Protein AF-A0AA88LC22-F1 (afdb_monomer_lite)

Secondary structure (DSSP, 8-state):
-------------------SSPPSS-HHHHHHTTS-------SS-----HHHHHHHTHHHHSSS----S-----PPTTPPP-PPPPPPPPHHHHHHHHHHHHHHTT-

Structure (mmCIF, N/CA/C/O backbone):
data_AF-A0AA88LC22-F1
#
_entry.id   AF-A0AA88LC22-F1
#
loop_
_atom_site.group_PDB
_atom_site.id
_atom_site.type_symbol
_atom_site.label_atom_id
_atom_site.label_alt_id
_atom_site.label_comp_id
_atom_site.label_asym_id
_atom_site.label_entity_id
_atom_site.label_seq_id
_atom_site.pdbx_PDB_ins_code
_atom_site.Cartn_x
_atom_site.Cartn_y
_atom_site.Cartn_z
_atom_site.occupancy
_atom_site.B_iso_or_equiv
_atom_site.auth_seq_id
_atom_site.auth_comp_id
_atom_site.auth_asym_id
_atom_site.auth_atom_id
_atom_site.pdbx_PDB_model_num
ATOM 1 N N . MET A 1 1 ? 19.447 -2.889 -60.316 1.00 36.81 1 MET A N 1
ATOM 2 C CA . MET A 1 1 ? 19.509 -4.050 -59.403 1.00 36.81 1 MET A CA 1
ATOM 3 C C . MET A 1 1 ? 19.896 -3.541 -58.024 1.00 36.81 1 MET A C 1
ATOM 5 O O . MET A 1 1 ? 21.055 -3.212 -57.822 1.00 36.81 1 MET A O 1
ATOM 9 N N . GLY A 1 2 ? 18.927 -3.363 -57.124 1.00 38.84 2 GLY A N 1
ATOM 10 C CA . GLY A 1 2 ? 19.198 -2.991 -55.733 1.00 38.84 2 GLY A CA 1
ATOM 11 C C . GLY A 1 2 ? 19.451 -4.258 -54.925 1.00 38.84 2 GLY A C 1
ATOM 12 O O . GLY A 1 2 ? 18.603 -5.147 -54.910 1.00 38.84 2 GLY A O 1
ATOM 13 N N . SER A 1 3 ? 20.629 -4.379 -54.324 1.00 38.75 3 SER A N 1
ATOM 14 C CA . SER A 1 3 ? 20.990 -5.514 -53.481 1.00 38.75 3 SER A CA 1
ATOM 15 C C . SER A 1 3 ? 20.230 -5.442 -52.153 1.00 38.75 3 SER A C 1
ATOM 17 O O . SER A 1 3 ? 20.419 -4.524 -51.357 1.00 38.75 3 SER A O 1
ATOM 19 N N . TYR A 1 4 ? 19.358 -6.424 -51.913 1.00 41.44 4 TYR A N 1
ATOM 20 C CA . TYR A 1 4 ? 18.734 -6.649 -50.611 1.00 41.44 4 TYR A CA 1
ATOM 21 C C . TYR A 1 4 ? 19.821 -7.077 -49.616 1.00 41.44 4 TYR A C 1
ATOM 23 O O . TYR A 1 4 ? 20.340 -8.190 -49.682 1.00 41.44 4 TYR A O 1
ATOM 31 N N . GLN A 1 5 ? 20.187 -6.180 -48.703 1.00 49.53 5 GLN A N 1
ATOM 32 C CA . GLN A 1 5 ? 20.994 -6.519 -47.533 1.00 49.53 5 GLN A CA 1
ATOM 33 C C . GLN A 1 5 ? 20.133 -7.391 -46.608 1.00 49.53 5 GLN A C 1
ATOM 35 O O . GLN A 1 5 ? 19.104 -6.942 -46.103 1.00 49.53 5 GLN A O 1
ATOM 40 N N . SER A 1 6 ? 20.531 -8.652 -46.427 1.00 51.81 6 SER A N 1
ATOM 41 C CA . SER A 1 6 ? 19.873 -9.595 -45.520 1.00 51.81 6 SER A CA 1
ATOM 42 C C . SER A 1 6 ? 19.910 -9.048 -44.092 1.00 51.81 6 SER A C 1
ATOM 44 O O . SER A 1 6 ? 20.983 -8.923 -43.502 1.00 51.81 6 SER A O 1
ATOM 46 N N . GLN A 1 7 ? 18.746 -8.717 -43.531 1.00 60.38 7 GLN A N 1
ATOM 47 C CA . GLN A 1 7 ? 18.632 -8.292 -42.138 1.00 60.38 7 GLN A CA 1
ATOM 48 C C . GLN A 1 7 ? 19.068 -9.438 -41.217 1.00 60.38 7 GLN A C 1
ATOM 50 O O . GLN A 1 7 ? 18.545 -10.549 -41.290 1.00 60.38 7 GLN A O 1
ATOM 55 N N . VAL A 1 8 ? 20.047 -9.165 -40.356 1.00 61.06 8 VAL A N 1
ATOM 56 C CA . VAL A 1 8 ? 20.490 -10.090 -39.307 1.00 61.06 8 VAL A CA 1
ATOM 57 C C . VAL A 1 8 ? 19.326 -10.286 -38.324 1.00 61.06 8 VAL A C 1
ATOM 59 O O . VAL A 1 8 ? 18.757 -9.283 -37.885 1.00 61.06 8 VAL A O 1
ATOM 62 N N . PRO A 1 9 ? 18.943 -11.525 -37.963 1.00 55.97 9 PRO A N 1
ATOM 63 C CA . PRO A 1 9 ? 17.843 -11.755 -37.033 1.00 55.97 9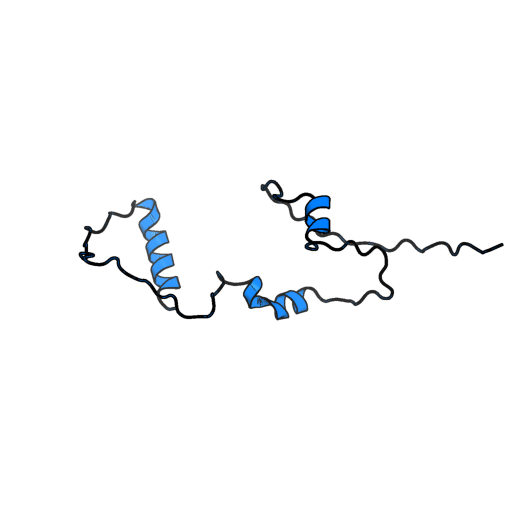 PRO A CA 1
ATOM 64 C C . PRO A 1 9 ? 18.183 -11.168 -35.656 1.00 55.97 9 PRO A C 1
ATOM 66 O O . PRO A 1 9 ? 19.077 -11.649 -34.958 1.00 55.97 9 PRO A O 1
ATOM 69 N N . SER A 1 10 ? 17.477 -10.109 -35.264 1.00 59.91 10 SER A N 1
ATOM 70 C CA . SER A 1 10 ? 17.583 -9.508 -33.937 1.00 59.91 10 SER A CA 1
ATOM 71 C C . SER A 1 10 ? 16.736 -10.302 -32.938 1.00 59.91 10 SER A C 1
ATOM 73 O O . SER A 1 10 ? 15.555 -10.565 -33.157 1.00 59.91 10 SER A O 1
ATOM 75 N N . LYS A 1 11 ? 17.342 -10.711 -31.815 1.00 61.53 11 LYS A N 1
ATOM 76 C CA . LYS A 1 11 ? 16.609 -11.334 -30.703 1.00 61.53 11 LYS A CA 1
ATOM 77 C C . LYS A 1 11 ? 15.749 -10.276 -30.014 1.00 61.53 11 LYS A C 1
ATOM 79 O O . LYS A 1 11 ? 16.281 -9.296 -29.497 1.00 61.53 11 LYS A O 1
ATOM 84 N N . LEU A 1 12 ? 14.438 -10.496 -29.991 1.00 59.25 12 LEU A N 1
ATOM 85 C CA . LEU A 1 12 ? 13.475 -9.653 -29.291 1.00 59.25 12 LEU A CA 1
ATOM 86 C C . LEU A 1 12 ? 13.015 -10.363 -28.016 1.00 59.25 12 LEU A C 1
ATOM 88 O O . LEU A 1 12 ? 12.584 -11.515 -28.063 1.00 59.25 12 LEU A O 1
ATOM 92 N N . TRP A 1 13 ? 13.129 -9.678 -26.882 1.00 56.53 13 TRP A N 1
ATOM 93 C CA . TRP A 1 13 ? 12.702 -10.195 -25.586 1.00 56.53 13 TRP A CA 1
ATOM 94 C C . TRP A 1 13 ? 11.320 -9.641 -25.257 1.00 56.53 13 TRP A C 1
ATOM 96 O O . TRP A 1 13 ? 11.119 -8.428 -25.258 1.00 56.53 13 TRP A O 1
ATOM 106 N N . PHE A 1 14 ? 10.375 -10.531 -24.967 1.00 61.00 14 PHE A N 1
ATOM 107 C CA . PHE A 1 14 ? 9.049 -10.168 -24.480 1.00 61.00 14 PHE A CA 1
ATOM 108 C C . PHE A 1 14 ? 8.887 -10.676 -23.055 1.00 61.00 14 PHE A C 1
ATOM 110 O O . PHE A 1 14 ? 9.212 -11.825 -22.759 1.00 61.00 14 PHE A O 1
ATOM 117 N N . PHE A 1 15 ? 8.342 -9.832 -22.185 1.00 64.62 15 PHE A N 1
ATOM 118 C CA . PHE A 1 15 ? 7.954 -10.235 -20.841 1.00 64.62 15 PHE A CA 1
ATOM 119 C C . PHE A 1 15 ? 6.493 -10.669 -20.874 1.00 64.62 15 PHE A C 1
ATOM 121 O O . PHE A 1 15 ? 5.586 -9.846 -20.986 1.00 64.62 15 PHE A O 1
ATOM 128 N N . VAL A 1 16 ? 6.268 -11.979 -20.824 1.00 68.56 16 VAL A N 1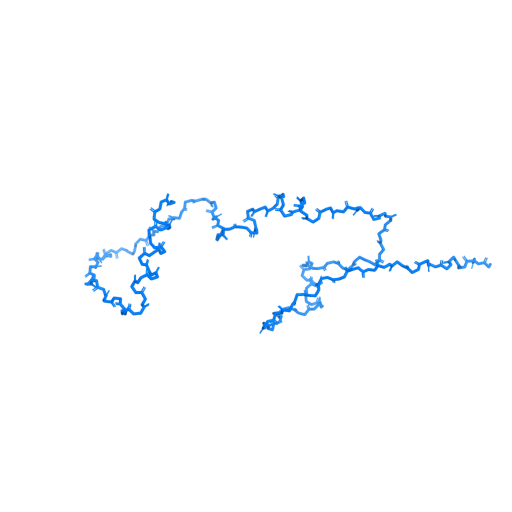
ATOM 129 C CA . VAL A 1 16 ? 4.923 -12.546 -20.714 1.00 68.56 16 VAL A CA 1
ATOM 130 C C . VAL A 1 16 ? 4.588 -12.652 -19.233 1.00 68.56 16 VAL A C 1
ATOM 132 O O . VAL A 1 16 ? 5.127 -13.500 -18.525 1.00 68.56 16 VAL A O 1
ATOM 135 N N . VAL A 1 17 ? 3.707 -11.777 -18.757 1.00 73.62 17 VAL A N 1
ATOM 136 C CA . VAL A 1 17 ? 3.190 -11.839 -17.388 1.00 73.62 17 VAL A CA 1
ATOM 137 C C . VAL A 1 17 ? 1.961 -12.740 -17.387 1.00 73.62 17 VAL A C 1
ATOM 139 O O . VAL A 1 17 ? 1.006 -12.494 -18.123 1.00 73.62 17 VAL A O 1
ATOM 142 N N . LYS A 1 18 ? 1.976 -13.798 -16.572 1.00 74.88 18 LYS A N 1
ATOM 143 C CA . LYS A 1 18 ? 0.790 -14.632 -16.363 1.00 74.88 18 LYS A CA 1
ATOM 144 C C . LYS A 1 18 ? -0.197 -13.853 -15.497 1.00 74.88 18 LYS A C 1
ATOM 146 O O . LYS A 1 18 ? 0.135 -13.462 -14.383 1.00 74.88 18 LYS A O 1
ATOM 151 N N . THR A 1 19 ? -1.390 -13.619 -16.026 1.00 77.69 19 THR A N 1
ATOM 152 C CA . THR A 1 19 ? -2.471 -12.916 -15.330 1.00 77.69 19 THR A CA 1
ATOM 153 C C . THR A 1 19 ? -3.745 -13.735 -15.472 1.00 77.69 19 THR A C 1
ATOM 155 O O . THR A 1 19 ? -4.019 -14.247 -16.556 1.00 77.69 19 THR A O 1
ATOM 158 N N . ASP A 1 20 ? -4.532 -13.809 -14.402 1.00 87.00 20 ASP A N 1
ATOM 159 C CA . ASP A 1 20 ? -5.834 -14.486 -14.401 1.00 87.00 20 ASP A CA 1
ATOM 160 C C . ASP A 1 20 ? -6.976 -13.558 -14.875 1.00 87.00 20 ASP A C 1
ATOM 162 O O . ASP A 1 20 ? -8.154 -13.896 -14.767 1.00 87.00 20 ASP A O 1
ATOM 166 N N . TYR A 1 21 ? -6.640 -12.374 -15.404 1.00 79.38 21 TYR A N 1
ATOM 167 C CA . TYR A 1 21 ? -7.592 -11.358 -15.847 1.00 79.38 21 TYR A CA 1
ATOM 168 C C . TYR A 1 21 ? -7.753 -11.337 -17.367 1.00 79.38 21 TYR A C 1
ATOM 170 O O . TYR A 1 21 ? -6.795 -11.495 -18.128 1.00 79.38 21 TYR A O 1
ATOM 178 N N . VAL A 1 22 ? -8.982 -11.064 -17.811 1.00 81.31 22 VAL A N 1
ATOM 179 C CA . VAL A 1 22 ? -9.285 -10.803 -19.221 1.00 81.31 22 VAL A CA 1
ATOM 180 C C . VAL A 1 22 ? -8.809 -9.388 -19.569 1.00 81.31 22 VAL A C 1
ATOM 182 O O . VAL A 1 22 ? -9.196 -8.438 -18.883 1.00 81.31 22 VAL A O 1
ATOM 185 N N . PRO A 1 23 ? -7.985 -9.204 -20.616 1.00 75.56 23 PRO A N 1
ATOM 186 C CA . PRO A 1 23 ? -7.537 -7.878 -21.016 1.00 75.56 23 PRO A CA 1
ATOM 187 C C . PRO A 1 23 ? -8.731 -7.032 -21.475 1.00 75.56 23 PRO A C 1
ATOM 189 O O . PRO A 1 23 ? -9.481 -7.430 -22.364 1.00 75.56 23 PRO A O 1
ATOM 192 N N . ILE A 1 24 ? -8.889 -5.849 -20.875 1.00 86.19 24 ILE A N 1
ATOM 193 C CA . ILE A 1 24 ? -9.989 -4.914 -21.178 1.00 86.19 24 ILE A CA 1
ATOM 194 C C . ILE A 1 24 ? -9.860 -4.356 -22.602 1.00 86.19 24 ILE A C 1
ATOM 196 O O . ILE A 1 24 ? -10.857 -4.101 -23.271 1.00 86.19 24 ILE A O 1
ATOM 200 N N . LEU A 1 25 ? -8.624 -4.185 -23.078 1.00 86.25 25 LEU A N 1
ATOM 201 C CA . LEU A 1 25 ? -8.323 -3.634 -24.393 1.00 86.25 25 LEU A CA 1
ATOM 202 C C . LEU A 1 25 ? -7.570 -4.652 -25.244 1.00 86.25 25 LEU A C 1
ATOM 204 O O . LEU A 1 25 ? -6.596 -5.270 -24.806 1.00 86.25 25 LEU A O 1
ATOM 208 N N . ARG A 1 26 ? -8.014 -4.796 -26.495 1.00 85.19 26 ARG A N 1
ATOM 209 C CA . ARG A 1 26 ? -7.302 -5.554 -27.527 1.00 85.19 26 ARG A CA 1
ATOM 210 C C . ARG A 1 26 ? -6.212 -4.677 -28.142 1.00 85.19 26 ARG A C 1
ATOM 212 O O . ARG A 1 26 ? -6.341 -3.458 -28.165 1.00 85.19 26 ARG A O 1
ATOM 219 N N . PHE A 1 27 ? -5.187 -5.309 -28.717 1.00 83.94 27 PHE A N 1
ATOM 220 C CA . PHE A 1 27 ? -4.082 -4.631 -29.406 1.00 83.94 27 PHE A CA 1
ATOM 221 C C . PHE A 1 27 ? -4.536 -3.479 -30.319 1.00 83.94 27 PHE A C 1
ATOM 223 O O . PHE A 1 27 ? -4.024 -2.379 -30.164 1.00 83.94 27 PHE A O 1
ATOM 230 N N . GLY A 1 28 ? -5.535 -3.706 -31.185 1.00 87.38 28 GLY A N 1
ATOM 231 C CA . GLY A 1 28 ? -6.059 -2.670 -32.089 1.00 87.38 28 GLY A CA 1
ATOM 232 C C . GLY A 1 28 ? -6.592 -1.434 -31.355 1.00 87.38 28 GLY A C 1
ATOM 233 O O . GLY A 1 28 ? -6.173 -0.320 -31.635 1.00 87.38 28 GLY A O 1
ATOM 234 N N . SER A 1 29 ? -7.430 -1.622 -30.331 1.00 90.44 29 SER A N 1
ATOM 235 C CA . SER A 1 29 ? -7.953 -0.508 -29.528 1.00 90.44 29 SER A CA 1
ATOM 236 C C . SER A 1 29 ? -6.839 0.237 -28.788 1.00 90.44 29 SER A C 1
ATOM 238 O O . SER A 1 29 ? -6.842 1.463 -28.724 1.00 90.44 29 SER A O 1
ATOM 240 N N . SER A 1 30 ? -5.849 -0.490 -28.264 1.00 89.25 30 SER A N 1
ATOM 241 C CA . SER A 1 30 ? -4.696 0.114 -27.592 1.00 89.25 30 SER A CA 1
ATOM 242 C C . SER A 1 30 ? -3.799 0.911 -28.545 1.00 89.25 30 SER A C 1
ATOM 244 O O . SER A 1 30 ? -3.204 1.901 -28.115 1.00 89.25 30 SER A O 1
ATOM 246 N N . THR A 1 31 ? -3.693 0.518 -29.820 1.00 86.00 31 THR A N 1
ATOM 247 C CA . THR A 1 31 ? -2.982 1.305 -30.841 1.00 86.00 31 THR A CA 1
ATOM 248 C C . THR A 1 31 ? -3.779 2.531 -31.271 1.00 86.00 31 THR A C 1
ATOM 250 O O . THR A 1 31 ? -3.200 3.611 -31.370 1.00 86.00 31 THR A O 1
ATOM 253 N N . ASP A 1 32 ? -5.098 2.400 -31.442 1.00 90.38 32 ASP A N 1
ATOM 254 C CA . ASP A 1 32 ? -5.978 3.503 -31.858 1.00 90.38 32 ASP A CA 1
ATOM 255 C C . ASP A 1 32 ? -6.023 4.618 -30.803 1.00 90.38 32 ASP A C 1
ATOM 257 O O . ASP A 1 32 ? -6.019 5.804 -31.125 1.00 90.38 32 ASP A O 1
ATOM 261 N N . MET A 1 33 ? -5.993 4.237 -29.522 1.00 90.69 33 MET A N 1
ATOM 262 C CA . MET A 1 33 ? -5.923 5.160 -28.385 1.00 90.69 33 MET A CA 1
ATOM 263 C C . MET A 1 33 ? -4.500 5.661 -28.085 1.00 90.69 33 MET A C 1
ATOM 265 O O . MET A 1 33 ? -4.297 6.364 -27.095 1.00 90.69 33 MET A O 1
ATOM 269 N N . ASN A 1 34 ? -3.506 5.290 -28.901 1.00 83.56 34 ASN A N 1
ATOM 270 C CA . ASN A 1 34 ? -2.091 5.628 -28.717 1.00 83.56 34 ASN A CA 1
ATOM 271 C C . ASN A 1 34 ? -1.526 5.223 -27.333 1.00 83.56 34 ASN A C 1
ATOM 273 O O . ASN A 1 34 ? -0.608 5.857 -26.814 1.00 83.56 34 ASN A O 1
ATOM 277 N N . LEU A 1 35 ? -2.069 4.154 -26.737 1.00 82.12 35 LEU A N 1
ATOM 278 C CA . LEU A 1 35 ? -1.586 3.566 -25.480 1.00 82.12 35 LEU A CA 1
ATOM 279 C C . LEU A 1 35 ? -0.391 2.637 -25.719 1.00 82.12 35 LEU A C 1
ATOM 281 O O . LEU A 1 35 ? 0.471 2.487 -24.856 1.00 82.12 35 LEU A O 1
ATOM 285 N N . VAL A 1 36 ? -0.342 2.001 -26.894 1.00 81.75 36 VAL A N 1
ATOM 286 C CA . VAL A 1 36 ? 0.741 1.104 -27.310 1.00 81.75 36 VAL A CA 1
ATOM 287 C C . VAL A 1 36 ? 1.229 1.515 -28.694 1.00 81.75 36 VAL A C 1
ATOM 289 O O . VAL A 1 36 ? 0.436 1.662 -29.620 1.00 81.75 36 VAL A O 1
ATOM 292 N N . LYS A 1 37 ? 2.549 1.648 -28.857 1.00 80.75 37 LYS A N 1
ATOM 293 C CA . LYS A 1 37 ? 3.190 1.944 -30.143 1.00 80.75 37 LYS A CA 1
ATOM 294 C C . LYS A 1 37 ? 4.062 0.770 -30.575 1.00 80.75 37 LYS A C 1
ATOM 296 O O . LYS A 1 37 ? 5.036 0.441 -29.902 1.00 80.75 37 LYS A O 1
ATOM 301 N N . LEU A 1 38 ? 3.731 0.153 -31.710 1.00 75.88 38 LEU A N 1
ATOM 302 C CA . LEU A 1 38 ? 4.546 -0.911 -32.292 1.00 75.88 38 LEU A CA 1
ATOM 303 C C . LEU A 1 38 ? 5.738 -0.300 -33.037 1.00 75.88 38 LEU A C 1
ATOM 305 O O . LEU A 1 38 ? 5.570 0.358 -34.062 1.00 75.88 38 LEU A O 1
ATOM 309 N N . VAL A 1 39 ? 6.947 -0.521 -32.525 1.00 75.06 39 VAL A N 1
ATOM 310 C CA . VAL A 1 39 ? 8.193 -0.068 -33.157 1.00 75.06 39 VAL A CA 1
ATOM 311 C C . VAL A 1 39 ? 8.913 -1.282 -33.737 1.00 75.06 39 VAL A C 1
ATOM 313 O O . VAL A 1 39 ? 9.451 -2.097 -32.998 1.00 75.06 39 VAL A O 1
ATOM 316 N N . LEU A 1 40 ? 8.901 -1.412 -35.067 1.00 71.19 40 LEU A N 1
ATOM 317 C CA . LEU A 1 40 ? 9.464 -2.568 -35.783 1.00 71.19 40 LEU A CA 1
ATOM 318 C C . LEU A 1 40 ? 10.987 -2.501 -35.956 1.00 71.19 40 LEU A C 1
ATOM 320 O O . LEU A 1 40 ? 11.629 -3.518 -36.200 1.00 71.19 40 LEU A O 1
ATOM 324 N N . TYR A 1 41 ? 11.571 -1.307 -35.844 1.00 65.25 41 TYR A N 1
ATOM 325 C CA . TYR A 1 41 ? 13.002 -1.102 -36.013 1.00 65.25 41 TYR A CA 1
ATOM 326 C C . TYR A 1 41 ? 13.514 -0.008 -35.079 1.00 65.25 41 TYR A C 1
ATOM 328 O O . TYR A 1 41 ? 12.942 1.080 -34.997 1.00 65.25 41 TYR A O 1
ATOM 336 N N . LEU A 1 42 ? 14.610 -0.303 -34.384 1.00 69.31 42 LEU A N 1
ATOM 337 C CA . LEU A 1 42 ? 15.342 0.644 -33.554 1.00 69.31 42 LEU A CA 1
ATOM 338 C C . LEU A 1 42 ? 16.727 0.832 -34.168 1.00 69.31 42 LEU A C 1
ATOM 340 O O . LEU A 1 42 ? 17.466 -0.133 -34.335 1.00 69.31 42 LEU A O 1
ATOM 344 N N . ASN A 1 43 ? 17.096 2.079 -34.466 1.00 68.88 43 ASN A N 1
ATOM 345 C CA . ASN A 1 43 ? 18.391 2.393 -35.078 1.00 68.88 43 ASN A CA 1
ATOM 346 C C . ASN A 1 43 ? 19.587 2.028 -34.181 1.00 68.88 43 ASN A C 1
ATOM 348 O O . ASN A 1 43 ? 20.687 1.852 -34.697 1.00 68.88 43 ASN A O 1
ATOM 352 N N . LYS A 1 44 ? 19.397 1.931 -32.855 1.00 65.94 44 LYS A N 1
ATOM 353 C CA . LYS A 1 44 ? 20.406 1.491 -31.876 1.00 65.94 44 LYS A CA 1
ATOM 354 C C . LYS A 1 44 ? 19.700 0.897 -30.650 1.00 65.94 44 LYS A C 1
ATOM 356 O O . LYS A 1 44 ? 18.797 1.560 -30.130 1.00 65.94 44 LYS A O 1
ATOM 361 N N . PRO A 1 45 ? 20.083 -0.292 -30.155 1.00 59.28 45 PRO A N 1
ATOM 362 C CA . PRO A 1 45 ? 19.617 -0.750 -28.856 1.00 59.28 45 PRO A CA 1
ATOM 363 C C . PRO A 1 45 ? 20.202 0.185 -27.792 1.00 59.28 45 PRO A C 1
ATOM 365 O O . PRO A 1 45 ? 21.410 0.220 -27.575 1.00 59.28 45 PRO A O 1
ATOM 368 N N . LYS A 1 46 ? 19.352 0.991 -27.152 1.00 64.62 46 LYS A N 1
ATOM 369 C CA . LYS A 1 46 ? 19.711 1.596 -25.870 1.00 64.62 46 LYS A CA 1
ATOM 370 C C . LYS A 1 46 ? 19.576 0.491 -24.835 1.00 64.62 46 LYS A C 1
ATOM 372 O O . LYS A 1 46 ? 18.456 0.065 -24.555 1.00 64.62 46 LYS A O 1
ATOM 377 N N . GLU A 1 47 ? 20.696 0.022 -24.294 1.00 64.00 47 GLU A N 1
ATOM 378 C CA . GLU A 1 47 ? 20.677 -0.785 -23.077 1.00 64.00 47 GLU A CA 1
ATOM 379 C C . GLU A 1 47 ? 19.983 0.035 -21.992 1.00 64.00 47 GLU A C 1
ATOM 381 O O . GLU A 1 47 ? 20.524 1.006 -21.468 1.00 64.00 47 GLU A O 1
ATOM 386 N N . THR A 1 48 ? 18.721 -0.290 -21.739 1.00 63.75 48 THR A N 1
ATOM 387 C CA . THR A 1 48 ? 17.928 0.375 -20.715 1.00 63.75 48 THR A CA 1
ATOM 388 C C . THR A 1 48 ? 17.873 -0.593 -19.555 1.00 63.75 48 THR A C 1
ATOM 390 O O . THR A 1 48 ? 17.253 -1.651 -19.648 1.00 63.75 48 THR A O 1
ATOM 393 N N . ASN A 1 49 ? 18.596 -0.270 -18.488 1.00 78.62 49 ASN A N 1
ATOM 394 C CA . ASN A 1 49 ? 18.561 -1.059 -17.271 1.00 78.62 49 ASN A CA 1
ATOM 395 C C . ASN A 1 49 ? 17.172 -0.896 -16.633 1.00 78.62 49 ASN A C 1
ATOM 397 O O . ASN A 1 49 ? 16.802 0.204 -16.230 1.00 78.62 49 ASN A O 1
ATOM 401 N N . ILE A 1 50 ? 16.411 -1.991 -16.565 1.00 79.12 50 ILE A N 1
ATOM 402 C CA . ILE A 1 50 ? 15.051 -2.021 -16.008 1.00 79.12 50 ILE A CA 1
ATOM 403 C C . ILE A 1 50 ? 15.048 -1.521 -14.560 1.00 79.12 50 ILE A C 1
ATOM 405 O O . ILE A 1 50 ? 14.135 -0.794 -14.175 1.00 79.12 50 ILE A O 1
ATOM 409 N N . ASN A 1 51 ? 16.095 -1.831 -13.788 1.00 82.69 51 ASN A N 1
ATOM 410 C CA . ASN A 1 51 ? 16.212 -1.359 -12.411 1.00 82.69 51 ASN A CA 1
ATOM 411 C C . ASN A 1 51 ? 16.272 0.167 -12.359 1.00 82.69 51 ASN A C 1
ATOM 413 O O . ASN A 1 51 ? 15.599 0.751 -11.529 1.00 82.69 51 ASN A O 1
ATOM 417 N N . ASN A 1 52 ? 16.957 0.823 -13.303 1.00 82.56 52 ASN A N 1
ATOM 418 C CA . ASN A 1 52 ? 16.984 2.287 -13.355 1.00 82.56 52 ASN A CA 1
ATOM 419 C C . ASN A 1 52 ? 15.596 2.871 -13.668 1.00 82.56 52 ASN A C 1
ATOM 421 O O . ASN A 1 52 ? 15.261 3.947 -13.187 1.00 82.56 52 ASN A O 1
ATOM 425 N N . THR A 1 53 ? 14.776 2.183 -14.473 1.00 82.50 53 THR A N 1
ATOM 426 C CA . THR A 1 53 ? 13.401 2.621 -14.771 1.00 82.50 53 THR A CA 1
ATOM 427 C C . THR A 1 53 ? 12.479 2.454 -13.565 1.00 82.50 53 THR A C 1
ATOM 429 O O . THR A 1 53 ? 11.711 3.362 -13.263 1.00 82.50 53 THR A O 1
ATOM 432 N N . ILE A 1 54 ? 12.566 1.329 -12.854 1.00 85.44 54 ILE A N 1
ATOM 433 C CA . ILE A 1 54 ? 11.818 1.119 -11.604 1.00 85.44 54 ILE A CA 1
ATOM 434 C C . ILE A 1 54 ? 12.282 2.133 -10.544 1.00 85.44 54 ILE A C 1
ATOM 436 O O . ILE A 1 54 ? 11.448 2.766 -9.907 1.00 85.44 54 ILE A O 1
ATOM 440 N N . GLU A 1 55 ? 13.601 2.343 -10.461 1.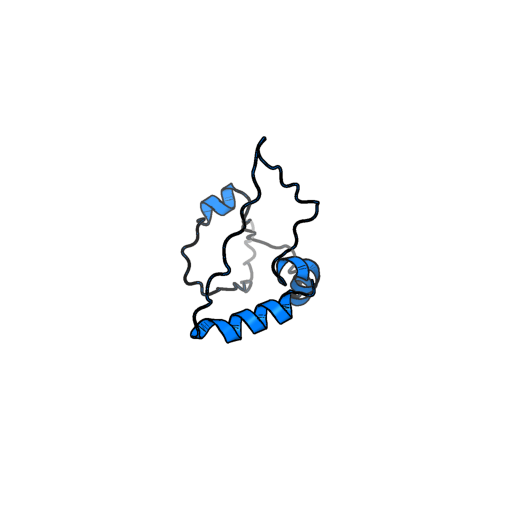00 86.50 55 GLU A N 1
ATOM 441 C CA . GLU A 1 55 ? 14.329 3.427 -9.781 1.00 86.50 55 GLU A CA 1
ATOM 442 C C . GLU A 1 55 ? 13.618 4.779 -9.922 1.00 86.50 55 GLU A C 1
ATOM 444 O O . GLU A 1 55 ? 13.171 5.426 -8.972 1.00 86.50 55 GLU A O 1
ATOM 449 N N . GLN A 1 56 ? 13.515 5.188 -11.185 1.00 88.06 56 GLN A N 1
ATOM 450 C CA . GLN A 1 56 ? 13.040 6.495 -11.614 1.00 88.06 56 GLN A CA 1
ATOM 451 C C . GLN A 1 56 ? 11.543 6.724 -11.366 1.00 88.06 56 GLN A C 1
ATOM 453 O O . GLN A 1 56 ? 11.145 7.864 -11.138 1.00 88.06 56 GLN A O 1
ATOM 458 N N . PHE A 1 57 ? 10.723 5.674 -11.427 1.00 82.88 57 PHE A N 1
ATOM 459 C CA . PHE A 1 57 ? 9.260 5.749 -11.299 1.00 82.88 57 PHE A CA 1
ATOM 460 C C . PHE A 1 57 ? 8.759 4.961 -10.087 1.00 82.88 57 PHE A C 1
ATOM 462 O O . PHE A 1 57 ? 7.715 4.309 -10.126 1.00 82.88 57 PHE A O 1
ATOM 469 N N . LYS A 1 58 ? 9.536 4.979 -9.003 1.00 85.19 58 LYS A N 1
ATOM 470 C CA . LYS A 1 58 ? 9.270 4.209 -7.786 1.00 85.19 58 LYS A CA 1
ATOM 471 C C . LYS A 1 58 ? 7.885 4.489 -7.196 1.00 85.19 58 LYS A C 1
ATOM 473 O O . LYS A 1 58 ? 7.239 3.580 -6.696 1.00 85.19 58 LYS A O 1
ATOM 478 N N . ASP A 1 59 ? 7.403 5.719 -7.314 1.00 81.12 59 ASP A N 1
ATOM 479 C CA . ASP A 1 59 ? 6.067 6.166 -6.905 1.00 81.12 59 ASP A CA 1
ATOM 480 C C . ASP A 1 59 ? 4.914 5.508 -7.685 1.00 81.12 59 ASP A C 1
ATOM 482 O O . ASP A 1 59 ? 3.805 5.395 -7.165 1.00 81.12 59 ASP A O 1
ATOM 486 N N . VAL A 1 60 ? 5.170 5.048 -8.913 1.00 81.12 60 VAL A N 1
ATOM 487 C CA . VAL A 1 60 ? 4.214 4.277 -9.725 1.00 81.12 60 VAL A CA 1
ATOM 488 C C . VAL A 1 60 ? 4.177 2.811 -9.291 1.00 81.12 60 VAL A C 1
ATOM 490 O O . VAL A 1 60 ? 3.136 2.158 -9.388 1.00 81.12 60 VAL A O 1
ATOM 493 N N . PHE A 1 61 ? 5.313 2.281 -8.837 1.00 79.50 61 PHE A N 1
ATOM 494 C CA . PHE A 1 61 ? 5.494 0.853 -8.566 1.00 79.50 61 PHE A CA 1
ATOM 495 C C . PHE A 1 61 ? 5.422 0.481 -7.079 1.00 79.50 61 PHE A C 1
ATOM 497 O O . PHE A 1 61 ? 5.285 -0.701 -6.761 1.00 79.50 61 PHE A O 1
ATOM 504 N N . GLU A 1 62 ? 5.481 1.455 -6.172 1.00 81.12 62 GLU A N 1
ATOM 505 C CA . GLU A 1 62 ? 5.453 1.243 -4.726 1.00 81.12 62 GLU A CA 1
ATOM 506 C C . GLU A 1 62 ? 4.378 2.082 -4.024 1.00 81.12 62 GLU A C 1
ATOM 508 O O . GLU A 1 62 ? 4.080 3.221 -4.380 1.00 81.12 62 GLU A O 1
ATOM 513 N N . GLY A 1 63 ? 3.814 1.518 -2.954 1.00 80.19 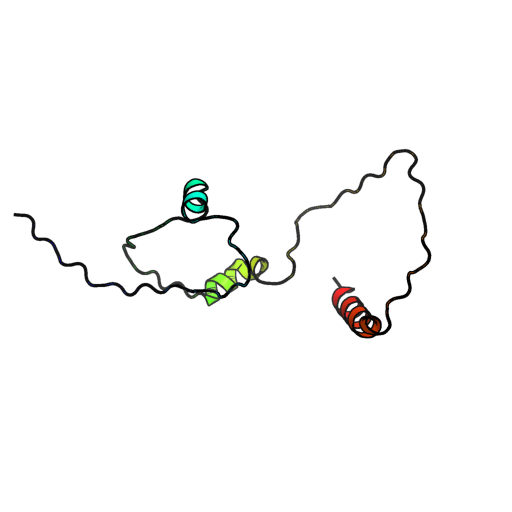63 GLY A N 1
ATOM 514 C CA . GLY A 1 63 ? 2.743 2.147 -2.187 1.00 80.19 63 GLY A CA 1
ATOM 515 C C . GLY A 1 63 ? 1.367 2.026 -2.850 1.00 80.19 63 GLY A C 1
ATOM 516 O O . GLY A 1 63 ? 1.155 1.250 -3.775 1.00 80.19 63 GLY A O 1
ATOM 517 N N . ILE A 1 64 ? 0.395 2.768 -2.318 1.00 81.00 64 ILE A N 1
ATOM 518 C CA . ILE A 1 64 ? -0.986 2.819 -2.839 1.00 81.00 64 ILE A CA 1
ATOM 519 C C . ILE A 1 64 ? -1.229 4.028 -3.757 1.00 81.00 64 ILE A C 1
ATOM 521 O O . ILE A 1 64 ? -2.359 4.259 -4.183 1.00 81.00 64 ILE A O 1
ATOM 525 N N . GLY A 1 65 ? -0.175 4.801 -4.039 1.00 75.00 65 GLY A N 1
ATOM 526 C CA . GLY A 1 65 ? -0.262 6.115 -4.668 1.00 75.00 65 GLY A CA 1
ATOM 527 C C . GLY A 1 65 ? -0.821 7.187 -3.724 1.00 75.00 65 GLY A C 1
ATOM 528 O O . GLY A 1 65 ? -1.602 6.911 -2.810 1.00 75.00 65 GLY A O 1
ATOM 529 N N . LYS A 1 66 ? -0.421 8.441 -3.939 1.00 79.75 66 LYS A N 1
ATOM 530 C CA . LYS A 1 66 ? -0.984 9.614 -3.259 1.00 79.75 66 LYS A CA 1
ATOM 531 C C . LYS A 1 66 ? -1.433 10.606 -4.321 1.00 79.75 66 LYS A C 1
ATOM 533 O O . LYS A 1 66 ? -0.649 10.984 -5.183 1.00 79.75 66 LYS A O 1
ATOM 538 N N . LEU A 1 67 ? -2.696 11.018 -4.260 1.00 82.31 67 LEU A N 1
ATOM 539 C CA . LEU A 1 67 ? -3.187 12.085 -5.121 1.00 82.31 67 LEU A CA 1
ATOM 540 C C . LEU A 1 67 ? -2.788 13.430 -4.512 1.00 82.31 67 LEU A C 1
ATOM 542 O O . LEU A 1 67 ? -3.140 13.723 -3.368 1.00 82.31 67 LEU A O 1
ATOM 546 N N . GLU A 1 68 ? -2.056 14.236 -5.274 1.00 82.06 68 GLU A N 1
ATOM 547 C CA . GLU A 1 68 ? -1.688 15.586 -4.859 1.00 82.06 68 GLU A CA 1
ATOM 548 C C . GLU A 1 68 ? -2.922 16.500 -4.800 1.00 82.06 68 GLU A C 1
ATOM 550 O O . GLU A 1 68 ? -3.787 16.474 -5.678 1.00 82.06 68 GLU A O 1
ATOM 555 N N . GLY A 1 69 ? -2.996 17.329 -3.757 1.00 86.44 69 GLY A N 1
ATOM 556 C CA . GLY A 1 69 ? -4.081 18.289 -3.548 1.00 86.44 69 GLY A CA 1
ATOM 557 C C . GLY A 1 69 ? -4.920 18.040 -2.293 1.00 86.44 69 GLY A C 1
ATOM 558 O O . GLY A 1 69 ? -4.764 17.056 -1.572 1.00 86.44 69 GLY A O 1
ATOM 559 N N . LYS A 1 70 ? -5.814 18.991 -1.998 1.00 89.25 70 LYS A N 1
ATOM 560 C CA . LYS A 1 70 ? -6.743 18.907 -0.863 1.00 89.25 70 LYS A CA 1
ATOM 561 C C . LYS A 1 70 ? -8.072 18.319 -1.323 1.00 89.25 70 LYS A C 1
ATOM 563 O O . LYS A 1 70 ? -8.681 18.825 -2.262 1.00 89.25 70 LYS A O 1
ATOM 568 N N . CYS A 1 71 ? -8.540 17.285 -0.631 1.00 87.75 71 CYS A N 1
ATOM 569 C CA . CYS A 1 71 ? -9.884 16.757 -0.828 1.00 87.75 71 CYS A CA 1
ATOM 570 C C . CYS A 1 71 ? -10.887 17.603 -0.029 1.00 87.75 71 CYS A C 1
ATOM 572 O O . CYS A 1 71 ? -10.824 17.641 1.200 1.00 87.75 71 CYS A O 1
ATOM 574 N N . ASN A 1 72 ? -11.794 18.294 -0.724 1.00 91.31 72 ASN A N 1
ATOM 575 C CA . ASN A 1 72 ? -12.850 19.088 -0.098 1.00 91.31 72 ASN A CA 1
ATOM 576 C C . ASN A 1 72 ? -14.146 18.271 -0.052 1.00 91.31 72 ASN A C 1
ATOM 578 O O . ASN A 1 72 ? -14.714 17.936 -1.090 1.00 91.31 72 ASN A O 1
ATOM 582 N N . PHE A 1 73 ? -14.625 17.970 1.154 1.00 91.12 73 PHE A N 1
ATOM 583 C CA . PHE A 1 73 ? -15.916 17.320 1.367 1.00 91.12 73 PHE A CA 1
ATOM 584 C C . PHE A 1 73 ? -16.970 18.372 1.714 1.00 91.12 73 PHE A C 1
ATOM 586 O O . PHE A 1 73 ? -16.818 19.107 2.688 1.00 91.12 73 PHE A O 1
ATOM 593 N N . HIS A 1 74 ? -18.053 18.428 0.940 1.00 94.25 74 HIS A N 1
ATOM 594 C CA . HIS A 1 74 ? -19.185 19.314 1.207 1.00 94.25 74 HIS A CA 1
ATOM 595 C C . HIS A 1 74 ? -20.355 18.513 1.774 1.00 94.25 74 HIS A C 1
ATOM 597 O O . HIS A 1 74 ? -20.772 17.504 1.203 1.00 94.25 74 HIS A O 1
ATOM 603 N N . LEU A 1 75 ? -20.891 18.968 2.906 1.00 94.12 75 LEU A N 1
ATOM 604 C CA . LEU A 1 75 ? -22.123 18.425 3.464 1.00 94.12 75 LEU A CA 1
ATOM 605 C C . LEU A 1 75 ? -23.326 19.067 2.771 1.00 94.12 75 LEU A C 1
ATOM 607 O O . LEU A 1 75 ? -23.284 20.232 2.382 1.00 94.12 75 LEU A O 1
ATOM 611 N N . LYS A 1 76 ? -24.413 18.303 2.637 1.00 94.38 76 LYS A N 1
ATOM 612 C CA . LYS A 1 76 ? -25.7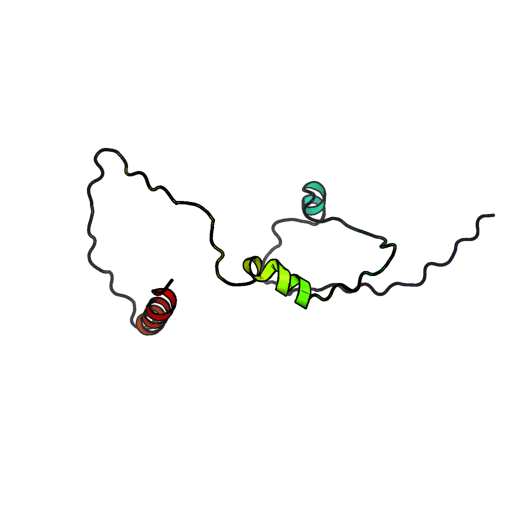03 18.867 2.232 1.00 94.38 76 LYS A CA 1
ATOM 613 C C . LYS A 1 76 ? -26.196 19.831 3.310 1.00 94.38 76 LYS A C 1
ATOM 615 O O . LYS A 1 76 ? -25.944 19.616 4.497 1.00 94.38 76 LYS A O 1
ATOM 620 N N . GLU A 1 77 ? -26.926 20.859 2.898 1.00 94.12 77 GLU A N 1
ATOM 621 C CA . GLU A 1 77 ? -27.601 21.757 3.831 1.00 94.12 77 GLU A CA 1
ATOM 622 C C . GLU A 1 77 ? -28.535 20.956 4.756 1.00 94.12 77 GLU A C 1
ATOM 624 O O . GLU A 1 77 ? -29.237 20.046 4.311 1.00 94.12 77 GLU A O 1
ATOM 629 N N . GLY A 1 78 ? -28.475 21.234 6.061 1.00 94.69 78 GLY A N 1
ATOM 630 C CA . GLY A 1 78 ? -29.242 20.502 7.074 1.00 94.69 78 GLY A CA 1
ATOM 631 C C . GLY A 1 78 ? -28.727 19.094 7.413 1.00 94.69 78 GLY A C 1
ATOM 632 O O . GLY A 1 78 ? -29.442 18.332 8.062 1.00 94.69 78 GLY A O 1
ATOM 633 N N . ALA A 1 79 ? -27.514 18.710 6.998 1.00 94.81 79 ALA A N 1
ATOM 634 C CA . ALA A 1 79 ? -26.939 17.419 7.378 1.00 94.81 79 ALA A CA 1
ATOM 635 C C . ALA A 1 79 ? -26.762 17.289 8.905 1.00 94.81 79 ALA A C 1
ATOM 637 O O . ALA A 1 79 ? -26.133 18.128 9.546 1.00 94.81 79 ALA A O 1
ATOM 638 N N . ILE A 1 80 ? -27.273 16.193 9.477 1.00 93.94 80 ILE A N 1
ATOM 639 C CA . ILE A 1 80 ? -27.188 15.897 10.914 1.00 93.94 80 ILE A CA 1
ATOM 640 C C . ILE A 1 80 ? -26.086 14.852 11.154 1.00 93.94 80 ILE A C 1
ATOM 642 O O . ILE A 1 80 ? -26.126 13.781 10.536 1.00 93.94 80 ILE A O 1
ATOM 646 N N . PRO A 1 81 ? -25.120 15.102 12.059 1.00 92.75 81 PRO A N 1
ATOM 647 C CA . PRO A 1 81 ? -24.117 14.111 12.433 1.00 92.75 81 PRO A CA 1
ATOM 648 C C . PRO A 1 81 ? -24.772 12.859 13.019 1.00 92.75 81 PRO A C 1
ATOM 650 O O . PRO A 1 81 ? -25.555 12.937 13.966 1.00 92.75 81 PRO A O 1
ATOM 653 N N . LYS A 1 82 ? -24.438 11.685 12.476 1.00 93.44 82 LYS A N 1
ATOM 654 C CA . LYS A 1 82 ? -24.970 10.406 12.953 1.00 93.44 82 LYS A CA 1
ATOM 655 C C . LYS A 1 82 ? -23.851 9.527 13.487 1.00 93.44 82 LYS A C 1
ATOM 657 O O . LYS A 1 82 ? -22.936 9.165 12.752 1.00 93.44 82 LYS A O 1
ATOM 662 N N . VAL A 1 83 ? -23.966 9.143 14.754 1.00 93.19 83 VAL A N 1
ATOM 663 C CA . VAL A 1 83 ? -23.053 8.197 15.397 1.00 93.19 83 VAL A CA 1
ATOM 664 C C . VAL A 1 83 ? -23.688 6.813 15.366 1.00 93.19 83 VAL A C 1
ATOM 666 O O . VAL A 1 83 ? -24.776 6.604 15.899 1.00 93.19 83 VAL A O 1
ATOM 669 N N . TYR A 1 84 ? -23.012 5.864 14.723 1.00 91.19 84 TYR A N 1
ATOM 670 C CA . TYR A 1 84 ? -23.397 4.456 14.752 1.00 91.19 84 TYR A CA 1
ATOM 671 C C . TYR A 1 84 ? -22.593 3.712 15.824 1.00 91.19 84 TYR A C 1
ATOM 673 O O . TYR A 1 84 ? -21.408 4.004 15.998 1.00 91.19 84 TYR A O 1
ATOM 681 N N . PRO A 1 85 ? -23.192 2.726 16.517 1.00 91.75 85 PRO A N 1
ATOM 682 C CA . PRO A 1 85 ? -22.445 1.880 17.438 1.00 91.75 85 PRO A CA 1
ATOM 683 C C . PRO A 1 85 ? -21.349 1.109 16.691 1.00 91.75 85 PRO A C 1
ATOM 685 O O . PRO A 1 85 ? -21.534 0.679 15.547 1.00 91.75 85 PRO A O 1
ATOM 688 N N . ALA A 1 86 ? -20.207 0.908 17.351 1.00 90.44 86 ALA A N 1
ATOM 689 C CA . ALA A 1 86 ? -19.092 0.165 16.778 1.00 90.44 86 ALA A CA 1
ATOM 690 C C . ALA A 1 86 ? -19.520 -1.270 16.420 1.00 90.44 86 ALA A C 1
ATOM 692 O O . ALA A 1 86 ? -20.041 -2.016 17.254 1.00 90.44 86 ALA A O 1
ATOM 693 N N . ARG A 1 87 ? -19.294 -1.673 15.165 1.00 90.00 87 ARG A N 1
ATOM 694 C CA . ARG A 1 87 ? -19.612 -3.029 14.699 1.00 90.00 87 ARG A CA 1
ATOM 695 C C . ARG A 1 87 ? -18.564 -4.020 15.201 1.00 90.00 87 ARG A C 1
ATOM 697 O O . ARG A 1 87 ? -17.366 -3.748 15.156 1.00 90.00 87 ARG A O 1
ATOM 704 N N . LYS A 1 88 ? -19.009 -5.197 15.656 1.00 91.38 88 LYS A N 1
ATOM 705 C CA . LYS A 1 88 ? -18.104 -6.271 16.089 1.00 91.38 88 LYS A CA 1
ATOM 706 C C . LYS A 1 88 ? -17.330 -6.812 14.887 1.00 91.38 88 LYS A C 1
ATOM 708 O O . LYS A 1 88 ? -17.926 -7.248 13.908 1.00 91.38 88 LYS A O 1
ATOM 713 N N . VAL A 1 89 ? -16.006 -6.839 15.002 1.00 91.81 89 VAL A N 1
ATOM 714 C CA . VAL A 1 89 ? -15.129 -7.481 14.017 1.00 91.81 89 VAL A CA 1
ATOM 715 C C . VAL A 1 89 ? -15.157 -8.999 14.247 1.00 91.81 89 VAL A C 1
ATOM 717 O O . VAL A 1 89 ? -14.957 -9.425 15.399 1.00 91.81 89 VAL A O 1
ATOM 720 N N . PRO A 1 90 ? -15.398 -9.817 13.201 1.00 94.50 90 PRO A N 1
ATOM 721 C CA . PRO A 1 90 ? -15.316 -11.274 13.284 1.00 94.50 90 PRO A CA 1
ATOM 722 C C . PRO A 1 90 ? -13.994 -11.725 13.901 1.00 94.50 90 PRO A C 1
ATOM 724 O O . PRO A 1 90 ? -12.946 -11.156 13.596 1.00 94.50 90 PRO A O 1
ATOM 727 N N . ALA A 1 91 ? -14.032 -12.742 14.766 1.00 92.62 91 ALA A N 1
ATOM 728 C CA . ALA A 1 91 ? -12.858 -13.183 15.522 1.00 92.62 91 ALA A CA 1
ATOM 729 C C . ALA A 1 91 ? -11.660 -13.516 14.613 1.00 92.62 91 ALA A C 1
ATOM 731 O O . ALA A 1 91 ? -10.540 -13.113 14.920 1.00 92.62 91 ALA A O 1
ATOM 732 N N . SER A 1 92 ? -11.919 -14.135 13.457 1.00 94.56 92 SER A N 1
ATOM 733 C CA . SER A 1 92 ? -10.920 -14.470 12.435 1.00 94.56 92 SER A CA 1
ATOM 734 C C . SER A 1 92 ? -10.161 -13.260 11.881 1.00 94.56 92 SER A C 1
ATOM 736 O O . SER A 1 92 ? -9.007 -13.390 11.489 1.00 94.56 92 SER A O 1
ATOM 738 N N . HIS A 1 93 ? -10.777 -12.074 11.850 1.00 93.44 93 HIS A N 1
ATOM 739 C CA . HIS A 1 93 ? -10.183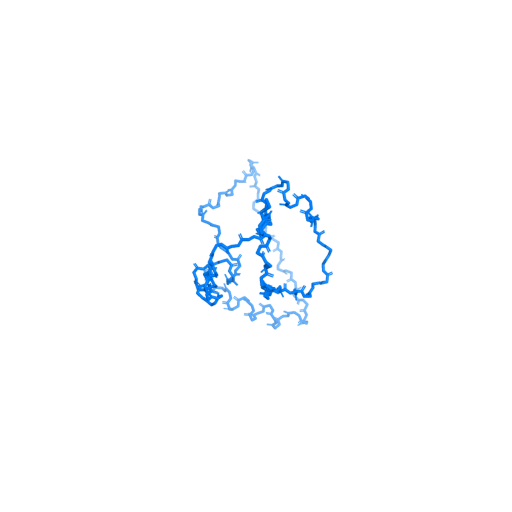 -10.872 11.254 1.00 93.44 93 HIS A CA 1
ATOM 740 C C . HIS A 1 93 ? -9.576 -9.922 12.290 1.00 93.44 93 HIS A C 1
ATOM 742 O O . HIS A 1 93 ? -8.890 -8.976 11.911 1.00 93.44 93 HIS A O 1
ATOM 748 N N . ARG A 1 94 ? -9.796 -10.146 13.594 1.00 92.81 94 ARG A N 1
ATOM 749 C CA . ARG A 1 94 ? -9.355 -9.210 14.645 1.00 92.81 94 ARG A CA 1
ATOM 750 C C . ARG A 1 94 ? -7.845 -9.007 14.669 1.00 92.81 94 ARG A C 1
ATOM 752 O O . ARG A 1 94 ? -7.404 -7.868 14.769 1.00 92.81 94 ARG A O 1
ATOM 759 N N . ALA A 1 95 ? -7.073 -10.090 14.585 1.00 94.06 95 ALA A N 1
ATOM 760 C CA . ALA A 1 95 ? -5.613 -10.021 14.636 1.00 94.06 95 ALA A CA 1
ATOM 761 C C . ALA A 1 95 ? -5.052 -9.267 13.422 1.00 94.06 95 ALA A C 1
ATOM 763 O O . ALA A 1 95 ? -4.327 -8.290 13.592 1.00 94.06 95 ALA A O 1
ATOM 764 N N . LYS A 1 96 ? -5.483 -9.658 12.216 1.00 93.44 96 LYS A N 1
ATOM 765 C CA . LYS A 1 96 ? -5.076 -9.021 10.959 1.00 93.44 96 LYS A CA 1
ATOM 766 C C . LYS A 1 96 ? -5.453 -7.539 10.916 1.00 93.44 96 LYS A C 1
ATOM 768 O O . LYS A 1 96 ? -4.612 -6.705 10.613 1.00 93.44 96 LYS A O 1
ATOM 773 N N . LEU A 1 97 ? -6.692 -7.200 11.280 1.00 92.75 97 LEU A N 1
ATOM 774 C CA . LEU A 1 97 ? -7.145 -5.810 11.295 1.00 92.75 97 LEU A CA 1
ATOM 775 C C . LEU A 1 97 ? -6.352 -4.966 12.299 1.00 92.75 97 LEU A C 1
ATOM 777 O O . LEU A 1 97 ? -5.983 -3.840 11.989 1.00 92.75 97 LEU A O 1
ATOM 781 N N . LYS A 1 98 ? -6.079 -5.496 13.498 1.00 92.00 98 LYS A N 1
ATOM 782 C CA . LYS A 1 98 ? -5.283 -4.783 14.505 1.00 92.00 98 LYS A CA 1
ATOM 783 C C . LYS A 1 98 ? -3.858 -4.527 14.014 1.00 92.00 98 LYS A C 1
ATOM 785 O O . LYS A 1 98 ? -3.341 -3.437 14.227 1.00 92.00 98 LYS A O 1
ATOM 790 N N . GLN A 1 99 ? -3.249 -5.516 13.364 1.00 94.06 99 GLN A N 1
ATOM 791 C CA . GLN A 1 99 ? -1.929 -5.372 12.762 1.00 94.06 99 GLN A CA 1
ATOM 792 C C . GLN A 1 99 ? -1.932 -4.276 11.688 1.00 94.06 99 GLN A C 1
ATOM 794 O O . GLN A 1 99 ? -1.170 -3.323 11.807 1.00 94.06 99 GLN A O 1
ATOM 799 N N . GLU A 1 100 ? -2.846 -4.344 10.716 1.00 90.81 100 GLU A N 1
ATOM 800 C CA . GLU A 1 100 ? -2.923 -3.346 9.639 1.00 90.81 100 GLU A CA 1
ATOM 801 C C . GLU A 1 100 ? -3.190 -1.926 10.164 1.00 90.81 100 GLU A C 1
ATOM 803 O O . GLU A 1 100 ? -2.587 -0.971 9.678 1.00 90.81 100 GLU A O 1
ATOM 808 N N . LEU A 1 101 ? -4.069 -1.768 11.163 1.00 90.62 101 LEU A N 1
ATOM 809 C CA . LEU A 1 101 ? -4.359 -0.461 11.766 1.00 90.62 101 LEU A CA 1
ATOM 810 C C . LEU A 1 101 ? -3.155 0.114 12.523 1.00 90.62 101 LEU A C 1
ATOM 812 O O . LEU A 1 101 ? -2.934 1.321 12.467 1.00 90.62 101 LEU A O 1
ATOM 816 N N . ASN A 1 102 ? -2.373 -0.728 13.203 1.00 92.62 102 ASN A N 1
ATOM 817 C CA . ASN A 1 102 ? -1.152 -0.293 13.883 1.00 92.62 102 ASN A CA 1
ATOM 818 C C . ASN A 1 102 ? -0.045 0.078 12.885 1.00 92.62 102 ASN A C 1
ATOM 820 O O . ASN A 1 102 ? 0.666 1.052 13.100 1.00 92.62 102 ASN A O 1
ATOM 824 N N . GLU A 1 103 ? 0.095 -0.679 11.796 1.00 85.44 103 GLU A N 1
ATOM 825 C CA . GLU A 1 103 ? 1.097 -0.419 10.755 1.00 85.44 103 GLU A CA 1
ATOM 826 C C . GLU A 1 103 ? 0.776 0.853 9.952 1.00 85.44 103 GLU A C 1
ATOM 828 O O . GLU A 1 103 ? 1.672 1.641 9.661 1.00 85.44 103 GLU A O 1
ATOM 833 N N . LYS A 1 104 ? -0.501 1.081 9.607 1.00 67.75 104 LYS A N 1
ATOM 834 C CA . LYS A 1 104 ? -0.927 2.181 8.718 1.00 67.75 104 LYS A CA 1
ATOM 835 C C . LYS A 1 104 ? -1.409 3.444 9.435 1.00 67.75 104 LYS A C 1
ATOM 837 O O . LYS A 1 104 ? -1.637 4.449 8.772 1.00 67.75 104 LYS A O 1
ATOM 842 N N . GLY A 1 105 ? -1.569 3.419 10.758 1.00 60.62 105 GLY A N 1
ATOM 843 C CA . GLY A 1 105 ? -2.041 4.565 11.547 1.00 60.62 105 GLY A CA 1
ATOM 844 C C . GLY A 1 105 ? -1.025 5.702 11.740 1.00 60.62 105 GLY A C 1
ATOM 845 O O . GLY A 1 105 ? -1.362 6.695 12.376 1.00 60.62 105 GLY A O 1
ATOM 846 N N . HIS A 1 106 ? 0.203 5.560 11.227 1.00 48.75 106 HIS A N 1
ATOM 847 C CA . HIS A 1 106 ? 1.309 6.514 11.396 1.00 48.75 106 HIS A CA 1
ATOM 848 C C . HIS A 1 106 ? 1.614 7.382 10.159 1.00 48.75 106 HIS A C 1
ATOM 850 O O . HIS A 1 106 ? 2.582 8.142 10.190 1.00 48.75 106 HIS A O 1
ATOM 856 N N . HIS A 1 107 ? 0.823 7.271 9.087 1.00 44.81 107 HIS A N 1
ATOM 857 C CA . HIS A 1 107 ? 0.963 8.086 7.873 1.00 44.81 107 HIS A CA 1
ATOM 858 C C . HIS A 1 107 ? 0.013 9.283 7.850 1.00 44.81 107 HIS A C 1
ATOM 860 O O . HIS A 1 107 ? -1.160 9.115 8.254 1.00 44.81 107 HIS A O 1
#

Radius of gyration: 25.87 Å; chains: 1; bounding box: 50×36×77 Å

Foldseek 3Di:
DDDDDDDDDDDDDDDDDDDPDDDPDDPVRCVVVVVDDDDPDDPDDDPDDVVVVCVVVVQVVDDPHDDDDDDDDDDDPPDDDDDDPDDDDPPVCVVVVVVCCVVPVPD

Organism: Artemia franciscana (NCBI:txid6661)

pLDDT: mean 78.94, std 14.73, range [36.81, 94.81]

Sequence (107 aa):
MGSYQSQVPSKLWFFVVKTDYVPILRFGSSTDMNLVKLVLYLNKPKETNINNTIEQFKDVFEGIGKLEGKCNFHLKEGAIPKVYPARKVPASHRAKLKQELNEKGHH